Protein AF-A0A2I0VKE4-F1 (afdb_monomer_lite)

Radius of gyration: 16.17 Å; chains: 1; bounding box: 34×42×36 Å

Organism: NCBI:txid906689

pLDDT: mean 72.47, std 9.7, range [37.03, 85.12]

Sequence (95 aa):
MVVRPAMLYGAECWPLKEKHNTKLSVAEMRMLNLIRWFGHIKRRPSDDPVRRVEILDLTYFKKGRGRPKKTWLENIRNDLSLLDLNENLTFNRTQ

Secondary structure (DSSP, 8-state):
--HHHHHHTT-TTS---HHHHHHHHHHHHHHHHHHHHHHHHHTS-TTSHHHHHHHHHHHS--PPSSSPPPPHHHHHHHHHHHTT--GGGGT----

Structure (mmCIF, N/CA/C/O backbone):
data_AF-A0A2I0VKE4-F1
#
_entry.id   AF-A0A2I0VKE4-F1
#
loop_
_atom_site.group_PDB
_atom_site.id
_atom_site.type_symbol
_atom_site.label_atom_id
_atom_site.label_alt_id
_atom_site.label_comp_id
_atom_site.label_asym_id
_atom_site.label_entity_id
_atom_site.label_seq_id
_atom_site.pdbx_PDB_ins_code
_atom_site.Cartn_x
_atom_site.Cartn_y
_atom_site.Cartn_z
_atom_site.occupancy
_atom_site.B_iso_or_equiv
_atom_site.auth_seq_id
_atom_site.auth_comp_id
_atom_site.auth_asym_id
_atom_site.auth_atom_id
_atom_site.pdbx_PDB_model_num
ATOM 1 N N . MET A 1 1 ? 2.066 15.533 2.491 1.00 56.78 1 MET A N 1
ATOM 2 C CA . MET A 1 1 ? 1.706 14.095 2.503 1.00 56.78 1 MET A CA 1
ATOM 3 C C . MET A 1 1 ? 0.202 13.984 2.316 1.00 56.78 1 MET A C 1
ATOM 5 O O . MET A 1 1 ? -0.522 14.620 3.064 1.00 56.78 1 MET A O 1
ATOM 9 N N . VAL A 1 2 ? -0.254 13.255 1.293 1.00 64.50 2 VAL A N 1
ATOM 10 C CA . VAL A 1 2 ? -1.664 13.243 0.836 1.00 64.50 2 VAL A CA 1
ATOM 11 C C . VAL A 1 2 ? -2.521 12.124 1.446 1.00 64.50 2 VAL A C 1
ATOM 13 O O . VAL A 1 2 ? -3.730 12.109 1.259 1.00 64.50 2 VAL A O 1
ATOM 16 N N . VAL A 1 3 ? -1.918 11.205 2.210 1.00 71.88 3 VAL A N 1
ATOM 17 C CA . VAL A 1 3 ? -2.589 9.985 2.696 1.00 71.88 3 VAL A CA 1
ATOM 18 C C . VAL A 1 3 ? -3.607 10.285 3.797 1.00 71.88 3 VAL A C 1
ATOM 20 O O . VAL A 1 3 ? -4.749 9.847 3.716 1.00 71.88 3 VAL A O 1
ATOM 23 N N . ARG A 1 4 ? -3.218 11.061 4.814 1.00 76.06 4 ARG A N 1
ATOM 24 C CA . ARG A 1 4 ? -4.097 11.394 5.943 1.00 76.06 4 ARG A CA 1
ATOM 25 C C . ARG A 1 4 ? -5.297 12.266 5.541 1.00 76.06 4 ARG A C 1
ATOM 27 O O . ARG A 1 4 ? -6.398 11.929 5.961 1.00 76.06 4 ARG A O 1
ATOM 34 N N . PRO A 1 5 ? -5.136 13.322 4.713 1.00 74.88 5 PRO A N 1
ATOM 35 C CA . PRO A 1 5 ? -6.273 14.085 4.195 1.00 74.88 5 PRO A CA 1
ATOM 36 C C . PRO A 1 5 ? -7.230 13.225 3.360 1.00 74.88 5 PRO A C 1
ATOM 38 O O . PRO A 1 5 ? -8.434 13.303 3.561 1.00 74.88 5 PRO A O 1
ATOM 41 N N . ALA A 1 6 ? -6.710 12.341 2.497 1.00 76.50 6 ALA A N 1
ATOM 42 C CA . ALA A 1 6 ? -7.541 11.424 1.711 1.00 76.50 6 ALA A CA 1
ATOM 43 C C . ALA A 1 6 ? -8.318 10.428 2.594 1.00 76.50 6 ALA A C 1
ATOM 45 O O . ALA A 1 6 ? -9.495 10.184 2.366 1.00 76.50 6 ALA A O 1
ATOM 46 N N . MET A 1 7 ? -7.690 9.898 3.650 1.00 76.31 7 MET A N 1
ATOM 47 C CA . MET A 1 7 ? -8.345 9.006 4.620 1.00 76.31 7 MET A CA 1
ATOM 48 C C . MET A 1 7 ? -9.392 9.694 5.503 1.00 76.31 7 MET A C 1
ATOM 50 O O . MET A 1 7 ? -10.221 9.010 6.100 1.00 76.31 7 MET A O 1
ATOM 54 N N . LEU A 1 8 ? -9.311 11.018 5.652 1.00 78.69 8 LEU A N 1
ATOM 55 C CA . LEU A 1 8 ? -10.193 11.809 6.512 1.00 78.69 8 LEU A CA 1
ATOM 56 C C . LEU A 1 8 ? -11.276 12.563 5.747 1.00 78.69 8 LEU A C 1
ATOM 58 O O . LEU A 1 8 ? -12.133 13.185 6.376 1.00 78.69 8 LEU A O 1
ATOM 62 N N . TYR A 1 9 ? -11.269 12.473 4.421 1.00 80.12 9 TYR A N 1
ATOM 63 C CA . TYR A 1 9 ? -12.278 13.085 3.577 1.00 80.12 9 TYR A CA 1
ATOM 64 C C . TYR A 1 9 ? -13.680 12.576 3.961 1.00 80.12 9 TYR A C 1
ATOM 66 O O . TYR A 1 9 ? -13.935 11.372 3.978 1.00 80.12 9 TYR A O 1
ATOM 74 N N . GLY A 1 10 ? -14.575 13.491 4.352 1.00 75.50 10 GLY A N 1
ATOM 75 C CA . GLY A 1 10 ? -15.929 13.175 4.835 1.00 75.50 10 GLY A CA 1
ATOM 76 C C . GLY A 1 10 ? -16.051 12.846 6.333 1.00 75.50 10 GLY A C 1
ATOM 77 O O . GLY A 1 10 ? -17.164 12.763 6.851 1.00 75.50 10 GLY A O 1
ATOM 78 N N . ALA A 1 11 ? -14.937 12.713 7.059 1.00 77.44 11 ALA A N 1
ATOM 79 C CA . ALA A 1 11 ? -14.912 12.557 8.519 1.00 77.44 11 ALA A CA 1
ATOM 80 C C . ALA A 1 11 ? -14.476 13.841 9.255 1.00 77.44 11 ALA A C 1
ATOM 82 O O . ALA A 1 11 ? -14.324 13.832 10.476 1.00 77.44 11 ALA A O 1
ATOM 83 N N . GLU A 1 12 ? -14.303 14.945 8.525 1.00 74.94 12 GLU A N 1
ATOM 84 C CA . GLU A 1 12 ? -13.748 16.222 9.002 1.00 74.94 12 GLU A CA 1
ATOM 85 C C . GLU A 1 12 ? -14.571 16.863 10.131 1.00 74.94 12 GLU A C 1
ATOM 87 O O . GLU A 1 12 ? -14.027 17.580 10.968 1.00 74.94 12 GLU A O 1
ATOM 92 N N . CYS A 1 13 ? -15.873 16.570 10.191 1.00 75.94 13 CYS A N 1
ATOM 93 C CA . CYS A 1 13 ? -16.786 17.120 11.193 1.00 75.94 13 CYS A CA 1
ATOM 94 C C . CYS A 1 13 ? -16.901 16.278 12.477 1.00 75.94 13 CYS A C 1
ATOM 96 O O . CYS A 1 13 ? -17.619 16.678 13.392 1.00 75.94 13 CYS A O 1
ATOM 98 N N . TRP A 1 14 ? -16.223 15.125 12.573 1.00 77.06 14 TRP A N 1
ATOM 99 C CA . TRP A 1 14 ? -16.308 14.242 13.742 1.00 77.06 14 TRP A CA 1
ATOM 100 C C . TRP A 1 14 ? -15.016 14.253 14.574 1.00 77.06 14 TRP A C 1
ATOM 102 O O . TRP A 1 14 ? -13.926 14.077 14.026 1.00 77.06 14 TRP A O 1
ATOM 112 N N . PRO A 1 15 ? -15.097 14.370 15.917 1.00 76.81 15 PRO A N 1
ATOM 113 C CA . PRO A 1 15 ? -13.916 14.308 16.770 1.00 76.81 15 PRO A CA 1
ATOM 114 C C . PRO A 1 15 ? -13.310 12.895 16.759 1.00 76.81 15 PRO A C 1
ATOM 116 O O . PRO A 1 15 ? -13.878 11.927 17.276 1.00 76.81 15 PRO A O 1
ATOM 119 N N . LEU A 1 16 ? -12.119 12.767 16.172 1.00 78.19 16 LEU A N 1
ATOM 120 C CA . LEU A 1 16 ? -11.365 11.516 16.137 1.00 78.19 16 LEU A CA 1
ATOM 121 C C . LEU A 1 16 ? -10.769 11.208 17.512 1.00 78.19 16 LEU A C 1
ATOM 123 O O . LEU A 1 16 ? -9.928 11.938 18.031 1.00 78.19 16 LEU A O 1
ATOM 127 N N . LYS A 1 17 ? -11.148 10.062 18.080 1.00 85.12 17 LYS A N 1
ATOM 128 C CA . LYS A 1 17 ? -10.534 9.528 19.305 1.00 85.12 17 LYS A CA 1
ATOM 129 C C . LYS A 1 17 ? -9.054 9.192 19.076 1.00 85.12 17 LYS A C 1
ATOM 131 O O . LYS A 1 17 ? -8.658 8.821 17.971 1.00 85.12 17 LYS A O 1
ATOM 136 N N . GLU A 1 18 ? -8.250 9.211 20.137 1.00 79.75 18 GLU A N 1
ATOM 137 C CA . GLU A 1 18 ? -6.816 8.867 20.102 1.00 79.75 18 GLU A CA 1
ATOM 138 C C . GLU A 1 18 ? -6.551 7.505 19.432 1.00 79.75 18 GLU A C 1
ATOM 140 O O . GLU A 1 18 ? -5.704 7.386 18.551 1.00 79.75 18 GLU A O 1
ATOM 145 N N . LYS A 1 19 ? -7.397 6.506 19.720 1.00 77.31 19 LYS A N 1
ATOM 146 C CA . LYS A 1 19 ? -7.356 5.176 19.085 1.00 77.31 19 LYS A CA 1
ATOM 147 C C . LYS A 1 19 ? -7.478 5.222 17.554 1.00 77.31 19 LYS A C 1
ATOM 149 O O . LYS A 1 19 ? -6.894 4.383 16.871 1.00 77.31 19 LYS A O 1
ATOM 154 N N . HIS A 1 20 ? -8.251 6.160 17.003 1.00 79.88 20 HIS A N 1
ATOM 155 C CA . HIS A 1 20 ? -8.371 6.348 15.553 1.00 79.88 20 HIS A CA 1
ATOM 156 C C . H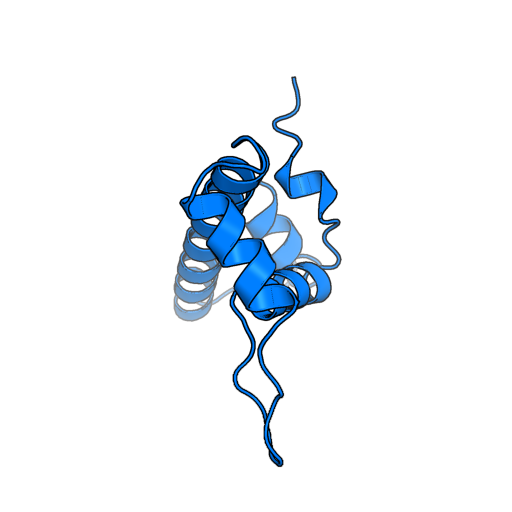IS A 1 20 ? -7.133 7.045 14.986 1.00 79.88 20 HIS A C 1
ATOM 158 O O . HIS A 1 20 ? -6.656 6.656 13.925 1.00 79.88 20 HIS A O 1
ATOM 164 N N . ASN A 1 21 ? -6.550 7.992 15.725 1.00 80.62 21 ASN A N 1
ATOM 165 C CA . ASN A 1 21 ? -5.311 8.668 15.339 1.00 80.62 21 ASN A CA 1
ATOM 166 C C . ASN A 1 21 ? -4.104 7.725 15.276 1.00 80.62 21 ASN A C 1
ATOM 168 O O . ASN A 1 21 ? -3.314 7.824 14.335 1.00 80.62 21 ASN A O 1
ATOM 172 N N . THR A 1 22 ? -3.981 6.781 16.214 1.00 81.81 22 THR A N 1
ATOM 173 C CA . THR A 1 22 ? -2.935 5.747 16.167 1.00 81.81 22 THR A CA 1
ATOM 174 C C . THR A 1 22 ? -3.108 4.845 14.947 1.00 81.81 22 THR A C 1
ATOM 176 O O . THR A 1 22 ? -2.144 4.584 14.232 1.00 81.81 22 THR A O 1
ATOM 179 N N . LYS A 1 23 ? -4.343 4.414 14.652 1.00 78.19 23 LYS A N 1
ATOM 180 C CA . LYS A 1 23 ? -4.642 3.599 13.462 1.00 78.19 23 LYS A CA 1
ATOM 181 C C . LYS A 1 23 ? -4.345 4.347 12.159 1.00 78.19 23 LYS A C 1
ATOM 183 O O . LYS A 1 23 ? -3.735 3.762 11.269 1.00 78.19 23 LYS A O 1
ATOM 188 N N . LEU A 1 24 ? -4.716 5.627 12.076 1.00 81.06 24 LEU A N 1
ATOM 189 C CA . LEU A 1 24 ? -4.387 6.511 10.952 1.00 81.06 24 LEU A CA 1
ATOM 190 C C . LEU A 1 24 ? -2.875 6.653 10.774 1.00 81.06 24 LEU A C 1
ATOM 192 O O . LEU A 1 24 ? -2.388 6.503 9.664 1.00 81.06 24 LEU A O 1
ATOM 196 N N . SER A 1 25 ? -2.126 6.866 11.860 1.00 79.44 25 SER A N 1
ATOM 197 C CA . SER A 1 25 ? -0.659 6.958 11.825 1.00 79.44 25 SER A CA 1
ATOM 198 C C . SER A 1 25 ? -0.006 5.670 11.308 1.00 79.44 25 SER A C 1
ATOM 200 O O . SER A 1 25 ? 0.853 5.711 10.430 1.00 79.44 25 SER A O 1
ATOM 202 N N . VAL A 1 26 ? -0.461 4.505 11.781 1.00 81.81 26 VAL A N 1
ATOM 203 C CA . VAL A 1 26 ? 0.041 3.202 11.312 1.00 81.81 26 VAL A CA 1
ATOM 204 C C . VAL A 1 26 ? -0.294 2.977 9.836 1.00 81.81 26 VAL A C 1
ATOM 206 O O . VAL A 1 26 ? 0.564 2.521 9.079 1.00 81.81 26 VAL A O 1
ATOM 209 N N . ALA A 1 27 ? -1.517 3.301 9.412 1.00 79.19 27 ALA A N 1
ATOM 210 C CA . ALA A 1 27 ? -1.935 3.176 8.018 1.00 79.19 27 ALA A CA 1
ATOM 211 C C . ALA A 1 27 ? -1.134 4.116 7.103 1.00 79.19 27 ALA A C 1
ATOM 213 O O . ALA A 1 27 ? -0.631 3.685 6.068 1.00 79.19 27 ALA A O 1
ATOM 214 N N . GLU A 1 28 ? -0.938 5.362 7.526 1.00 81.31 28 GLU A N 1
ATOM 215 C CA . GLU A 1 28 ? -0.138 6.370 6.835 1.00 81.31 28 GLU A CA 1
ATOM 216 C C . GLU A 1 28 ? 1.325 5.930 6.693 1.00 81.31 28 GLU A C 1
ATOM 218 O O . GLU A 1 28 ? 1.855 5.882 5.582 1.00 81.31 28 GLU A O 1
ATOM 223 N N . MET A 1 29 ? 1.965 5.509 7.786 1.00 81.00 29 MET A N 1
ATOM 224 C CA . MET A 1 29 ? 3.353 5.045 7.771 1.00 81.00 29 MET A CA 1
ATOM 225 C C . MET A 1 29 ? 3.526 3.792 6.904 1.00 81.00 29 MET A C 1
ATOM 227 O O . MET A 1 29 ? 4.493 3.679 6.147 1.00 81.00 29 MET A O 1
ATOM 231 N N . ARG A 1 30 ? 2.563 2.865 6.961 1.00 81.12 30 ARG A N 1
ATOM 232 C CA . ARG A 1 30 ? 2.542 1.676 6.106 1.00 81.12 30 ARG A CA 1
ATOM 233 C C . ARG A 1 30 ? 2.424 2.066 4.635 1.00 81.12 30 ARG A C 1
ATOM 235 O O . ARG A 1 30 ? 3.251 1.629 3.842 1.00 81.12 30 ARG A O 1
ATOM 242 N N . MET A 1 31 ? 1.469 2.916 4.266 1.00 76.62 31 MET A N 1
ATOM 243 C CA . MET A 1 31 ? 1.264 3.324 2.873 1.00 76.62 31 MET A CA 1
ATOM 244 C C . MET A 1 31 ? 2.464 4.069 2.287 1.00 76.62 31 MET A C 1
ATOM 246 O O . MET A 1 31 ? 2.875 3.770 1.170 1.00 76.62 31 MET A O 1
ATOM 250 N N . LEU A 1 32 ? 3.089 4.977 3.037 1.00 78.94 32 LEU A N 1
ATOM 251 C CA . LEU A 1 32 ? 4.265 5.712 2.557 1.00 78.94 32 LEU A CA 1
ATOM 252 C C . LEU A 1 32 ? 5.459 4.793 2.305 1.00 78.94 32 LEU A C 1
ATOM 254 O O . LEU A 1 32 ? 6.125 4.911 1.276 1.00 78.94 32 LEU A O 1
ATOM 258 N N . ASN A 1 33 ? 5.718 3.862 3.225 1.00 79.50 33 ASN A N 1
ATOM 259 C CA . ASN A 1 33 ? 6.794 2.889 3.065 1.00 79.50 33 ASN A CA 1
ATOM 260 C C . ASN A 1 33 ? 6.539 1.968 1.864 1.00 79.50 33 ASN A C 1
ATOM 262 O O . ASN A 1 33 ? 7.463 1.697 1.096 1.00 79.50 33 ASN A O 1
ATOM 266 N N . LEU A 1 34 ? 5.286 1.550 1.656 1.00 75.56 34 LEU A N 1
ATOM 267 C CA . LEU A 1 34 ? 4.886 0.736 0.508 1.00 75.56 34 LEU A CA 1
ATOM 268 C C . LEU A 1 34 ? 5.068 1.486 -0.816 1.00 75.56 34 LEU A C 1
ATOM 270 O O . LEU A 1 34 ? 5.694 0.954 -1.729 1.00 75.56 34 LEU A O 1
ATOM 274 N N . ILE A 1 35 ? 4.596 2.732 -0.909 1.00 76.25 35 ILE A N 1
ATOM 275 C CA . ILE A 1 35 ? 4.747 3.578 -2.103 1.00 76.25 35 ILE A CA 1
ATOM 276 C C . ILE A 1 35 ? 6.227 3.819 -2.415 1.00 76.25 35 ILE A C 1
ATOM 278 O O . ILE A 1 35 ? 6.652 3.723 -3.568 1.00 76.25 35 ILE A O 1
ATOM 282 N N . ARG A 1 36 ? 7.043 4.082 -1.388 1.00 81.06 36 ARG A N 1
ATOM 283 C CA . ARG A 1 36 ? 8.488 4.284 -1.541 1.00 81.06 36 ARG A CA 1
ATOM 284 C C . ARG A 1 36 ? 9.181 3.033 -2.080 1.00 81.06 36 ARG A C 1
ATOM 286 O O . ARG A 1 36 ? 10.023 3.151 -2.969 1.00 81.06 36 ARG A O 1
ATOM 293 N N . TRP A 1 37 ? 8.829 1.855 -1.569 1.00 77.44 37 TRP A N 1
ATOM 294 C CA . TRP A 1 37 ? 9.403 0.586 -2.017 1.00 77.44 37 TRP A CA 1
ATOM 295 C C . TRP A 1 37 ? 8.909 0.191 -3.416 1.00 77.44 37 TRP A C 1
ATOM 297 O O . TRP A 1 37 ? 9.718 -0.169 -4.265 1.00 77.44 37 TRP A O 1
ATOM 307 N N . PHE A 1 38 ? 7.618 0.369 -3.715 1.00 75.69 38 PHE A N 1
ATOM 308 C CA . PHE A 1 38 ? 7.063 0.146 -5.055 1.00 75.69 38 PHE A CA 1
ATOM 309 C C . PHE A 1 38 ? 7.731 1.042 -6.099 1.00 75.69 38 PHE A C 1
ATOM 311 O O . PHE A 1 38 ? 8.229 0.569 -7.120 1.00 75.69 38 PHE A O 1
ATOM 318 N N . GLY A 1 39 ? 7.830 2.338 -5.801 1.00 79.94 39 GLY A N 1
ATOM 319 C CA . GLY A 1 39 ? 8.541 3.277 -6.651 1.00 79.94 39 GLY A CA 1
ATOM 320 C C . GLY A 1 39 ? 10.023 2.922 -6.799 1.00 79.94 39 GLY A C 1
ATOM 321 O O . GLY A 1 39 ? 10.606 3.191 -7.849 1.00 79.94 39 GLY A O 1
ATOM 322 N N . HIS A 1 40 ? 10.662 2.345 -5.779 1.00 82.12 40 HIS A N 1
ATOM 323 C CA . HIS A 1 40 ? 12.042 1.870 -5.882 1.00 82.12 40 HIS A CA 1
ATOM 324 C C . HIS A 1 40 ? 12.158 0.705 -6.875 1.00 82.12 40 HIS A C 1
ATOM 326 O O . HIS A 1 40 ? 13.001 0.759 -7.768 1.00 82.12 40 HIS A O 1
ATOM 332 N N . ILE A 1 41 ? 11.272 -0.288 -6.783 1.00 78.38 41 ILE A N 1
ATOM 333 C CA . ILE A 1 41 ? 11.254 -1.450 -7.683 1.00 78.38 41 ILE A CA 1
ATOM 334 C C . ILE A 1 41 ? 10.946 -1.041 -9.123 1.00 78.38 41 ILE A C 1
ATOM 336 O O . ILE A 1 41 ? 11.672 -1.426 -10.037 1.00 78.38 41 ILE A O 1
ATOM 340 N N . LYS A 1 42 ? 9.933 -0.195 -9.345 1.00 75.94 42 LYS A N 1
ATOM 341 C CA . LYS A 1 42 ? 9.564 0.269 -10.693 1.00 75.94 42 LYS A CA 1
ATOM 342 C C . LYS A 1 42 ? 10.677 1.045 -11.406 1.00 75.94 42 LYS A C 1
ATOM 344 O O . LYS A 1 42 ? 10.704 1.053 -12.636 1.00 75.94 42 LYS A O 1
ATOM 349 N N . ARG A 1 43 ? 11.600 1.667 -10.661 1.00 83.19 43 ARG A N 1
ATOM 350 C CA . ARG A 1 43 ? 12.773 2.381 -11.204 1.00 83.19 43 ARG A CA 1
ATOM 351 C C . ARG A 1 43 ? 13.943 1.459 -11.574 1.00 83.19 43 ARG A C 1
ATOM 353 O O . ARG A 1 43 ? 14.846 1.906 -12.273 1.00 83.19 43 ARG A O 1
ATOM 360 N N . ARG A 1 44 ? 13.962 0.199 -11.123 1.00 82.81 44 ARG A N 1
ATOM 361 C CA . ARG A 1 44 ? 15.000 -0.784 -11.490 1.00 82.81 44 ARG A CA 1
ATOM 362 C C . ARG A 1 44 ? 14.801 -1.294 -12.922 1.00 82.81 44 ARG A C 1
ATOM 364 O O . ARG A 1 44 ? 13.657 -1.359 -13.360 1.00 82.81 44 ARG A O 1
ATOM 371 N N . PRO A 1 45 ? 15.851 -1.690 -13.659 1.00 81.81 45 PRO A N 1
ATOM 372 C CA . PRO A 1 45 ? 15.695 -2.305 -14.980 1.00 81.81 45 PRO A CA 1
ATOM 373 C C . PRO A 1 45 ? 14.966 -3.655 -14.891 1.00 81.81 45 PRO A C 1
ATOM 375 O O . PRO A 1 45 ? 15.007 -4.319 -13.860 1.00 81.81 45 PRO A O 1
ATOM 378 N N . SER A 1 46 ? 14.299 -4.081 -15.971 1.00 73.56 46 SER A N 1
ATOM 379 C CA . SER A 1 46 ? 13.511 -5.332 -15.992 1.00 73.56 46 SER A CA 1
ATOM 380 C C . SER A 1 46 ? 14.333 -6.598 -15.721 1.00 73.56 46 SER A C 1
ATOM 382 O O . SER A 1 46 ? 13.765 -7.619 -15.341 1.00 73.56 46 SER A O 1
ATOM 384 N N . ASP A 1 47 ? 15.646 -6.535 -15.936 1.00 79.62 47 ASP A N 1
ATOM 385 C CA . ASP A 1 47 ? 16.576 -7.637 -15.688 1.00 79.62 47 ASP A CA 1
ATOM 386 C C . ASP A 1 47 ? 17.009 -7.731 -14.208 1.00 79.62 47 ASP A C 1
ATOM 388 O O . ASP A 1 47 ? 17.543 -8.751 -13.769 1.00 79.62 47 ASP A O 1
ATOM 392 N N . ASP A 1 48 ? 16.716 -6.708 -13.396 1.00 83.31 48 ASP A N 1
ATOM 393 C CA . ASP A 1 48 ? 17.047 -6.704 -11.973 1.00 83.31 48 ASP A CA 1
ATOM 394 C C . ASP A 1 48 ? 16.312 -7.850 -11.245 1.00 83.31 48 ASP A C 1
ATOM 396 O O . ASP A 1 48 ? 15.089 -7.993 -11.387 1.00 83.31 48 ASP A O 1
ATOM 400 N N . PRO A 1 49 ? 17.020 -8.680 -10.459 1.00 79.19 49 PRO A N 1
ATOM 401 C CA . PRO A 1 49 ? 16.425 -9.836 -9.794 1.00 79.19 49 PRO A CA 1
ATOM 402 C C . PRO A 1 49 ? 15.271 -9.450 -8.858 1.00 79.19 49 PRO A C 1
ATOM 404 O O . PRO A 1 49 ? 14.304 -10.202 -8.755 1.00 79.19 49 PRO A O 1
ATOM 407 N N . VAL A 1 50 ? 15.305 -8.263 -8.240 1.00 79.25 50 VAL A N 1
ATOM 408 C CA . VAL A 1 50 ? 14.224 -7.771 -7.369 1.00 79.25 50 VAL A CA 1
ATOM 409 C C . VAL A 1 50 ? 12.975 -7.429 -8.188 1.00 79.25 50 VAL A C 1
ATOM 411 O O . VAL A 1 50 ? 11.858 -7.692 -7.746 1.00 79.25 50 VAL A O 1
ATOM 414 N N . ARG A 1 51 ? 13.140 -6.907 -9.410 1.00 77.69 51 ARG A N 1
ATOM 415 C CA . ARG A 1 51 ? 12.022 -6.618 -10.325 1.00 77.69 51 ARG A CA 1
ATOM 416 C C . ARG A 1 51 ? 11.450 -7.884 -10.972 1.00 77.69 51 ARG A C 1
ATOM 418 O O . ARG A 1 51 ? 10.246 -7.946 -11.211 1.00 77.69 51 ARG A O 1
ATOM 425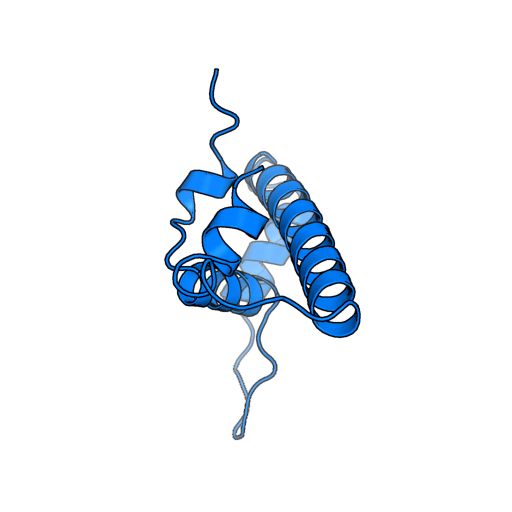 N N . ARG A 1 52 ? 12.259 -8.926 -11.204 1.00 73.19 52 ARG A N 1
ATOM 426 C CA . ARG A 1 52 ? 11.758 -10.225 -11.704 1.00 73.19 52 ARG A CA 1
ATOM 427 C C . ARG A 1 52 ? 10.802 -10.903 -10.724 1.00 73.19 52 ARG A C 1
ATOM 429 O O . ARG A 1 52 ? 9.828 -11.506 -11.167 1.00 73.19 5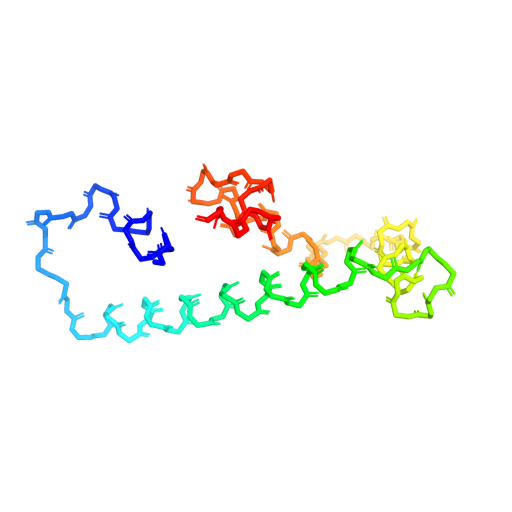2 ARG A O 1
ATOM 436 N N . VAL A 1 53 ? 11.044 -10.776 -9.417 1.00 71.06 53 VAL A N 1
ATOM 437 C CA . VAL A 1 53 ? 10.154 -11.324 -8.376 1.00 71.06 53 VAL A CA 1
ATOM 438 C C . VAL A 1 53 ? 8.755 -10.702 -8.451 1.00 71.06 53 VAL A C 1
ATOM 440 O O . VAL A 1 53 ? 7.775 -11.431 -8.349 1.00 71.06 53 VAL A O 1
ATOM 443 N N . GLU A 1 54 ? 8.639 -9.396 -8.733 1.00 66.44 54 GLU A N 1
ATOM 444 C CA . GLU A 1 54 ? 7.343 -8.731 -8.967 1.00 66.44 54 GLU A CA 1
ATOM 445 C C . GLU A 1 54 ? 6.590 -9.365 -10.150 1.00 66.44 54 GLU A C 1
ATOM 447 O O . GLU A 1 54 ? 5.402 -9.669 -10.055 1.00 66.44 54 GLU A O 1
ATOM 452 N N . ILE A 1 55 ? 7.285 -9.589 -11.269 1.00 65.69 55 ILE A N 1
ATOM 453 C CA . ILE A 1 55 ? 6.697 -10.166 -12.487 1.00 65.69 55 ILE A CA 1
ATOM 454 C C . ILE A 1 55 ? 6.255 -11.617 -12.238 1.00 65.69 55 ILE A C 1
ATOM 456 O O . ILE A 1 55 ? 5.173 -12.015 -12.676 1.00 65.69 55 ILE A O 1
ATOM 460 N N . LEU A 1 56 ? 7.052 -12.395 -11.503 1.00 62.97 56 LEU A N 1
ATOM 461 C CA . LEU A 1 56 ? 6.737 -13.775 -11.119 1.00 62.97 56 LEU A CA 1
ATOM 462 C C . LEU A 1 56 ? 5.506 -13.855 -10.200 1.00 62.97 56 LEU A C 1
ATOM 464 O O . LEU A 1 56 ? 4.609 -14.659 -10.461 1.00 62.97 56 LEU A O 1
ATOM 468 N N . ASP A 1 57 ? 5.411 -12.980 -9.193 1.00 62.69 57 ASP A N 1
ATOM 469 C CA . ASP A 1 57 ? 4.245 -12.885 -8.298 1.00 62.69 57 ASP A CA 1
ATOM 470 C C . ASP A 1 57 ? 2.951 -12.520 -9.050 1.00 62.69 57 ASP A C 1
ATOM 472 O O . ASP A 1 57 ? 1.856 -12.925 -8.650 1.00 62.69 57 ASP A O 1
ATOM 476 N N . LEU A 1 58 ? 3.060 -11.765 -10.150 1.00 59.34 58 LEU A N 1
ATOM 477 C CA . LEU A 1 58 ? 1.917 -11.336 -10.962 1.00 59.34 58 LEU A CA 1
ATOM 478 C C . LEU A 1 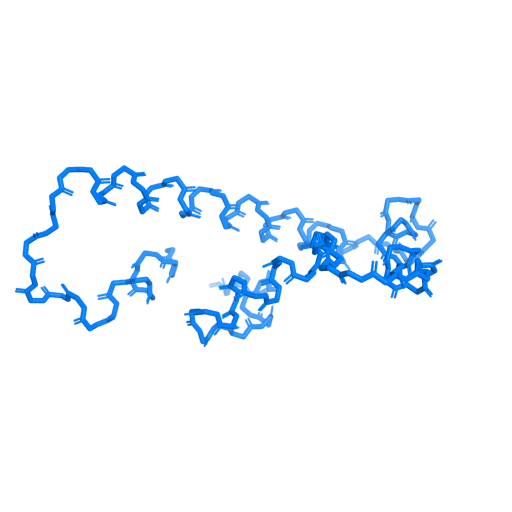58 ? 1.431 -12.375 -11.967 1.00 59.34 58 LEU A C 1
ATOM 480 O O . LEU A 1 58 ? 0.251 -12.372 -12.317 1.00 59.34 58 LEU A O 1
ATOM 484 N N . THR A 1 59 ? 2.329 -13.225 -12.459 1.00 55.25 59 THR A N 1
ATOM 485 C CA . THR A 1 59 ? 2.064 -14.070 -13.631 1.00 55.25 59 THR A CA 1
ATOM 486 C C . THR A 1 59 ? 1.912 -15.553 -13.304 1.00 55.25 59 THR A C 1
ATOM 488 O O . THR A 1 59 ? 1.251 -16.252 -14.070 1.00 55.25 59 THR A O 1
ATOM 491 N N . TYR A 1 60 ? 2.470 -16.054 -12.190 1.00 53.09 60 TYR A N 1
ATOM 492 C CA . TYR A 1 60 ? 2.764 -17.492 -12.082 1.00 53.09 60 TYR A CA 1
ATOM 493 C C . TYR A 1 60 ? 2.125 -18.282 -10.930 1.00 53.09 60 TYR A C 1
ATOM 495 O O . TYR A 1 60 ? 2.334 -19.493 -10.839 1.00 53.09 60 TYR A O 1
ATOM 503 N N . PHE A 1 61 ? 1.287 -17.679 -10.082 1.00 61.44 61 PHE A N 1
ATOM 504 C CA . PHE A 1 61 ? 0.599 -18.435 -9.027 1.00 61.44 61 PHE A CA 1
ATOM 505 C C . PHE A 1 61 ? -0.827 -18.814 -9.433 1.00 61.44 61 PHE A C 1
ATOM 507 O O . PHE A 1 61 ? -1.757 -18.010 -9.349 1.00 61.44 61 PHE A O 1
ATOM 514 N N . LYS A 1 62 ? -1.028 -20.083 -9.822 1.00 64.19 62 LYS A N 1
ATOM 515 C CA . LYS A 1 62 ? -2.369 -20.683 -9.897 1.00 64.19 62 LYS A CA 1
ATOM 516 C C . LYS A 1 62 ? -3.000 -20.629 -8.502 1.00 64.19 62 LYS A C 1
ATOM 518 O O . LYS A 1 62 ? -2.631 -21.393 -7.612 1.00 64.19 62 LYS A O 1
ATOM 523 N N . LYS A 1 63 ? -3.935 -19.700 -8.297 1.00 68.56 63 LYS A N 1
ATOM 524 C CA . LYS A 1 63 ? -4.670 -19.551 -7.035 1.00 68.56 63 LYS A CA 1
ATOM 525 C C . LYS A 1 63 ? -5.576 -20.771 -6.840 1.00 68.56 63 LYS A C 1
ATOM 527 O O . LYS A 1 63 ? -6.372 -21.101 -7.714 1.00 68.56 63 LYS A O 1
ATOM 532 N N . GLY A 1 64 ? -5.417 -21.459 -5.711 1.00 74.81 64 GLY A N 1
ATOM 533 C CA . GLY A 1 64 ? -6.254 -22.604 -5.345 1.00 74.81 64 GLY A CA 1
ATOM 534 C C . GLY A 1 64 ? -7.719 -22.219 -5.099 1.00 74.81 64 GLY A C 1
ATOM 535 O O . GLY A 1 64 ? -8.075 -21.041 -5.071 1.00 74.81 64 GLY A O 1
ATOM 536 N N . ARG A 1 65 ? -8.579 -23.224 -4.890 1.00 78.31 65 ARG A N 1
ATOM 537 C CA . ARG A 1 65 ? -9.987 -23.014 -4.506 1.00 78.31 65 ARG A CA 1
ATOM 538 C C . ARG A 1 65 ? -10.081 -22.486 -3.066 1.00 78.31 65 ARG A C 1
ATOM 540 O O . ARG A 1 65 ? -9.420 -23.013 -2.178 1.00 78.31 65 ARG A O 1
ATOM 547 N N . GLY A 1 66 ? -10.914 -21.467 -2.839 1.00 81.50 66 GLY A N 1
ATOM 548 C CA . GLY A 1 66 ? -11.078 -20.778 -1.548 1.00 81.50 66 GLY A CA 1
ATOM 549 C C . GLY A 1 66 ? -10.735 -19.288 -1.641 1.00 81.50 66 GLY A C 1
ATOM 550 O O . GLY A 1 66 ? -10.545 -18.778 -2.740 1.00 81.50 66 GLY A O 1
ATOM 551 N N . ARG A 1 67 ? -10.659 -18.574 -0.505 1.00 81.00 67 ARG A N 1
ATOM 552 C CA . ARG A 1 67 ? -10.223 -17.163 -0.465 1.00 81.00 67 ARG A CA 1
ATOM 553 C C . ARG A 1 67 ? -8.699 -17.110 -0.624 1.00 81.00 67 ARG A C 1
ATOM 555 O O . ARG A 1 67 ? -7.995 -17.440 0.333 1.00 81.00 67 ARG A O 1
ATOM 562 N N . PRO A 1 68 ? -8.161 -16.699 -1.783 1.00 74.06 68 PRO A N 1
ATOM 563 C CA . PRO A 1 68 ? -6.721 -16.671 -1.980 1.00 74.06 68 PRO A CA 1
ATOM 564 C C . PRO A 1 68 ? -6.113 -15.571 -1.108 1.00 74.06 68 PRO A C 1
ATOM 566 O O . PRO A 1 68 ? -6.724 -14.515 -0.906 1.00 74.06 68 PRO A O 1
ATOM 569 N N . LYS A 1 69 ? -4.898 -15.796 -0.599 1.00 71.25 69 LYS A N 1
ATOM 570 C CA . LYS A 1 69 ? -4.130 -14.711 0.018 1.00 71.25 69 LYS A CA 1
ATOM 571 C C . LYS A 1 69 ? -3.891 -13.642 -1.051 1.00 71.25 69 LYS A C 1
ATOM 573 O O . LYS A 1 69 ? -3.450 -13.967 -2.152 1.00 71.25 69 LYS A O 1
ATOM 578 N N . LYS A 1 70 ? -4.216 -12.387 -0.731 1.00 72.44 70 LYS A N 1
ATOM 579 C CA . LYS A 1 70 ? -3.930 -11.250 -1.612 1.00 72.44 70 LYS A CA 1
ATOM 580 C C . LYS A 1 70 ? -2.418 -11.138 -1.771 1.00 72.44 70 LYS A C 1
ATOM 582 O O . LYS A 1 70 ? -1.706 -11.145 -0.762 1.00 72.44 70 LYS A O 1
ATOM 587 N N . THR A 1 71 ? -1.942 -11.023 -3.006 1.00 73.56 71 THR A N 1
ATOM 588 C CA . THR A 1 71 ? -0.538 -10.694 -3.250 1.00 73.56 71 THR A CA 1
ATOM 589 C C . THR A 1 71 ? -0.231 -9.295 -2.734 1.00 73.56 71 THR A C 1
ATOM 591 O O . THR A 1 71 ? -1.121 -8.490 -2.435 1.00 73.56 71 THR A O 1
ATOM 594 N N . TRP A 1 72 ? 1.054 -8.991 -2.612 1.00 69.56 72 TRP A N 1
ATOM 595 C CA . TRP A 1 72 ? 1.492 -7.677 -2.172 1.00 69.56 72 TRP A CA 1
ATOM 596 C C . TRP A 1 72 ? 0.964 -6.559 -3.094 1.00 69.56 72 TRP A C 1
ATOM 598 O O . TRP A 1 72 ? 0.407 -5.582 -2.597 1.00 69.56 72 TRP A O 1
ATOM 608 N N . LEU A 1 73 ? 0.995 -6.754 -4.422 1.00 72.00 73 LEU A N 1
ATOM 609 C CA . LEU A 1 73 ? 0.423 -5.792 -5.374 1.00 72.00 73 LEU A CA 1
ATOM 610 C C . LEU A 1 73 ? -1.105 -5.699 -5.280 1.00 72.00 73 LEU A C 1
ATOM 612 O O . LEU A 1 73 ? -1.664 -4.612 -5.396 1.00 72.00 73 LEU A O 1
ATOM 616 N N . GLU A 1 74 ? -1.802 -6.814 -5.050 1.00 75.88 74 GLU A N 1
ATOM 617 C CA . GLU A 1 74 ? -3.248 -6.777 -4.824 1.00 75.88 74 GLU A CA 1
ATOM 618 C C . GLU A 1 74 ? -3.593 -5.978 -3.570 1.00 75.88 74 GLU A C 1
ATOM 620 O O . GLU A 1 74 ? -4.548 -5.209 -3.602 1.00 75.88 74 GLU A O 1
ATOM 625 N N . ASN A 1 75 ? -2.827 -6.110 -2.485 1.00 75.75 75 ASN A N 1
ATOM 626 C CA . ASN A 1 75 ? -3.030 -5.280 -1.297 1.00 75.75 75 ASN A CA 1
ATOM 627 C C . ASN A 1 75 ? -2.834 -3.797 -1.616 1.00 75.75 75 ASN A C 1
ATOM 629 O O . ASN A 1 75 ? -3.681 -3.004 -1.236 1.00 75.75 75 ASN A O 1
ATOM 633 N N . ILE A 1 76 ? -1.816 -3.438 -2.401 1.00 72.38 76 ILE A N 1
ATOM 634 C CA . ILE A 1 76 ? -1.594 -2.048 -2.828 1.00 72.38 76 ILE A CA 1
ATOM 635 C C . ILE A 1 76 ? -2.749 -1.531 -3.678 1.00 72.38 76 ILE A C 1
ATOM 637 O O . ILE A 1 76 ? -3.257 -0.450 -3.418 1.00 72.38 76 ILE A O 1
ATOM 641 N N . ARG A 1 77 ? -3.211 -2.303 -4.665 1.00 74.44 77 ARG A N 1
ATOM 642 C CA . ARG A 1 77 ? -4.355 -1.910 -5.501 1.00 74.44 77 ARG A CA 1
ATOM 643 C C . ARG A 1 77 ? -5.637 -1.766 -4.690 1.00 74.44 77 ARG A C 1
ATOM 645 O O . ARG A 1 77 ? -6.403 -0.848 -4.941 1.00 74.44 77 ARG A O 1
ATOM 652 N N . ASN A 1 78 ? -5.862 -2.647 -3.715 1.00 76.75 78 ASN A N 1
ATOM 653 C CA . ASN A 1 78 ? -6.995 -2.530 -2.800 1.00 76.75 78 ASN A CA 1
ATOM 654 C C . ASN A 1 78 ? -6.868 -1.285 -1.915 1.00 76.75 78 ASN A C 1
ATOM 656 O O . ASN A 1 78 ? -7.834 -0.551 -1.782 1.00 76.75 78 ASN A O 1
ATOM 660 N N . ASP A 1 79 ? -5.692 -1.036 -1.344 1.00 74.38 79 ASP A N 1
ATOM 661 C CA . ASP A 1 79 ? -5.430 0.115 -0.478 1.00 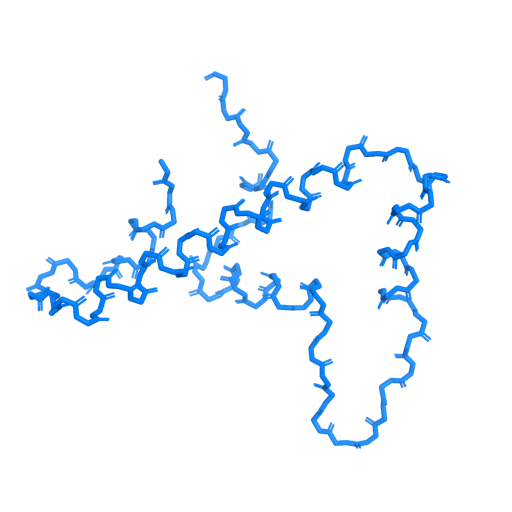74.38 79 ASP A CA 1
ATOM 662 C C . ASP A 1 79 ? -5.558 1.443 -1.247 1.00 74.38 79 ASP A C 1
ATOM 664 O O . ASP A 1 79 ? -6.117 2.402 -0.725 1.00 74.38 79 ASP A O 1
ATOM 668 N N . LEU A 1 80 ? -5.107 1.487 -2.505 1.00 71.88 80 LEU A N 1
ATOM 669 C CA . LEU A 1 80 ? -5.288 2.628 -3.409 1.00 71.88 80 LEU A CA 1
ATOM 670 C C . LEU A 1 80 ? -6.758 2.808 -3.810 1.00 71.88 80 LEU A C 1
ATOM 672 O O . LEU A 1 80 ? -7.271 3.920 -3.758 1.00 71.88 80 LEU A O 1
ATOM 676 N N . SER A 1 81 ? -7.451 1.715 -4.147 1.00 74.62 81 SER A N 1
ATOM 677 C CA . SER A 1 81 ? -8.874 1.733 -4.509 1.00 74.62 81 SER A CA 1
ATOM 678 C C . SER A 1 81 ? -9.779 2.132 -3.343 1.00 74.62 81 SER A C 1
ATOM 680 O O . SER A 1 81 ? -10.793 2.778 -3.577 1.00 74.62 81 SER A O 1
ATOM 682 N N . LEU A 1 82 ? -9.430 1.776 -2.102 1.00 70.06 82 LEU A N 1
ATOM 683 C CA . LEU A 1 82 ? -10.166 2.192 -0.901 1.00 70.06 82 LEU A CA 1
ATOM 684 C C . LEU A 1 82 ? -10.109 3.704 -0.670 1.00 70.06 82 LEU A C 1
ATOM 686 O O . LEU A 1 82 ? -10.983 4.246 -0.002 1.00 70.06 82 LEU A O 1
ATOM 690 N N . LEU A 1 83 ? -9.074 4.362 -1.187 1.00 67.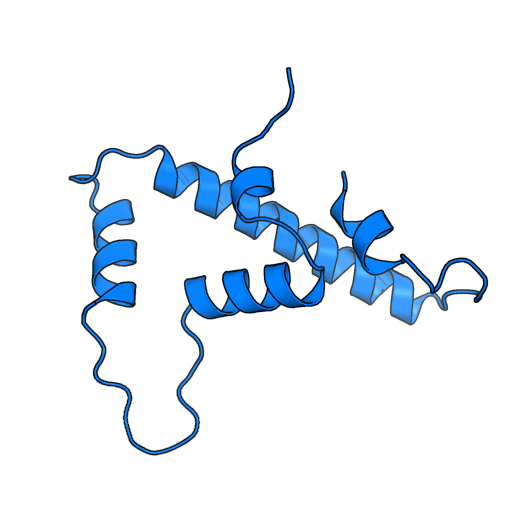62 83 LEU A N 1
ATOM 691 C CA . LEU A 1 83 ? -8.839 5.793 -1.020 1.00 67.62 83 LEU A CA 1
ATOM 692 C C . LEU A 1 83 ? -9.127 6.595 -2.292 1.00 67.62 83 LEU A C 1
ATOM 694 O O . LEU A 1 83 ? -8.842 7.788 -2.318 1.00 67.62 83 LEU A O 1
ATOM 698 N N . ASP A 1 84 ? -9.640 5.940 -3.338 1.00 66.56 84 ASP A N 1
ATOM 699 C CA . ASP A 1 84 ? -9.830 6.519 -4.674 1.00 66.56 84 ASP A CA 1
ATOM 700 C C . ASP A 1 84 ? -8.551 7.196 -5.225 1.00 66.56 84 ASP A C 1
ATOM 702 O O . ASP A 1 84 ? -8.575 8.212 -5.918 1.00 66.56 84 ASP A O 1
ATOM 706 N N . LEU A 1 85 ? -7.380 6.639 -4.883 1.00 66.69 85 LEU A N 1
ATOM 707 C CA . LEU A 1 85 ? -6.074 7.179 -5.259 1.00 66.69 85 LEU A CA 1
ATOM 708 C C . LEU A 1 85 ? -5.546 6.496 -6.523 1.00 66.69 85 LEU A C 1
ATOM 710 O O . LEU A 1 85 ? -5.483 5.271 -6.625 1.00 66.69 85 LEU A O 1
ATOM 714 N N . ASN A 1 86 ? -5.085 7.301 -7.480 1.00 63.84 86 ASN A N 1
ATOM 715 C CA . ASN A 1 86 ? -4.506 6.806 -8.727 1.00 63.84 86 ASN A CA 1
ATOM 716 C C . ASN A 1 86 ? -3.073 6.265 -8.512 1.00 63.84 86 ASN A C 1
ATOM 718 O O . ASN A 1 86 ? -2.255 6.916 -7.859 1.00 63.84 86 ASN A O 1
ATOM 722 N N . GLU A 1 87 ? -2.733 5.116 -9.116 1.00 62.88 87 GLU A N 1
ATOM 723 C CA . GLU A 1 87 ? -1.385 4.506 -9.094 1.00 62.88 87 GLU A CA 1
ATOM 724 C C . GLU A 1 87 ? -0.288 5.495 -9.538 1.00 62.88 87 GLU A C 1
ATOM 726 O O . GLU A 1 87 ? 0.827 5.471 -9.016 1.00 62.88 87 GLU A O 1
ATOM 731 N N . ASN A 1 88 ? -0.617 6.451 -10.409 1.00 61.53 88 ASN A N 1
ATOM 732 C CA . ASN A 1 88 ? 0.288 7.505 -10.873 1.00 61.53 88 ASN A CA 1
ATOM 733 C C . ASN A 1 88 ? 0.733 8.481 -9.764 1.00 61.53 88 ASN A C 1
ATOM 735 O O . ASN A 1 88 ? 1.803 9.085 -9.865 1.00 61.53 88 ASN A O 1
ATOM 739 N N . LEU A 1 89 ? -0.019 8.594 -8.662 1.00 58.53 89 LEU A N 1
ATOM 740 C CA . LEU A 1 89 ? 0.382 9.380 -7.485 1.00 58.53 89 LEU A CA 1
ATOM 741 C C . LEU A 1 89 ? 1.605 8.780 -6.773 1.00 58.53 89 LEU A C 1
ATOM 743 O O . LEU A 1 89 ? 2.303 9.483 -6.049 1.00 58.53 89 LEU A O 1
ATOM 747 N N . THR A 1 90 ? 1.905 7.496 -7.001 1.00 53.62 90 THR A N 1
ATOM 748 C CA . THR A 1 90 ? 3.096 6.830 -6.445 1.00 53.62 90 THR A CA 1
ATOM 749 C C . THR A 1 90 ? 4.392 7.205 -7.174 1.00 53.62 90 THR A C 1
ATOM 751 O O . THR A 1 90 ? 5.490 7.051 -6.627 1.00 53.62 90 THR A O 1
ATOM 754 N N . PHE A 1 91 ? 4.276 7.738 -8.395 1.00 54.53 91 PHE A N 1
ATOM 755 C CA . PHE A 1 91 ? 5.401 8.160 -9.230 1.00 54.53 91 PHE A CA 1
ATOM 756 C C . PHE A 1 91 ? 5.722 9.647 -9.078 1.00 54.53 91 PHE A C 1
ATOM 758 O O . PHE A 1 91 ? 6.894 10.028 -9.149 1.00 54.53 91 PHE A O 1
ATOM 765 N N . ASN A 1 92 ? 4.708 10.469 -8.804 1.00 45.56 92 ASN A N 1
ATOM 766 C CA . ASN A 1 92 ? 4.852 11.913 -8.687 1.00 45.56 92 ASN A CA 1
ATOM 767 C C . ASN A 1 92 ? 5.368 12.321 -7.301 1.00 45.56 92 ASN A C 1
ATOM 769 O O . ASN A 1 92 ? 4.618 12.643 -6.384 1.00 45.56 92 ASN A O 1
ATOM 773 N N . ARG A 1 93 ? 6.697 12.387 -7.185 1.00 51.88 93 ARG A N 1
ATOM 774 C CA . ARG A 1 93 ? 7.325 13.475 -6.427 1.00 51.88 93 ARG A CA 1
ATOM 775 C C . ARG A 1 93 ? 7.139 14.704 -7.315 1.00 51.88 93 ARG A C 1
ATOM 777 O O . ARG A 1 93 ? 7.876 14.848 -8.282 1.00 51.88 93 ARG A O 1
ATOM 784 N N . THR A 1 94 ? 6.083 15.482 -7.108 1.00 37.03 94 THR A N 1
ATOM 785 C CA . THR A 1 94 ? 5.937 16.758 -7.820 1.00 37.03 94 THR A CA 1
ATOM 786 C C . THR A 1 94 ? 7.186 17.619 -7.597 1.00 37.03 94 THR A C 1
ATOM 788 O O . THR A 1 94 ? 7.773 17.543 -6.515 1.00 37.03 94 THR A O 1
ATOM 791 N N . GLN A 1 95 ? 7.570 18.329 -8.668 1.00 39.06 95 GLN A N 1
ATOM 792 C CA . GLN A 1 95 ? 8.674 19.295 -8.807 1.00 39.06 95 GLN A CA 1
ATOM 793 C C . GLN A 1 95 ? 8.907 20.176 -7.580 1.00 39.06 95 GLN A C 1
ATOM 795 O O . GLN A 1 95 ? 7.905 20.590 -6.956 1.00 39.06 95 GLN A O 1
#

Foldseek 3Di:
DCQLVLVCVVVVPPDDDPVNVVVSVVLVVVLVVLLVVVLVLVPDDCPPPSVVVVVCQVPPDPADPDDGDQDSVSVNVVSCVVSVHDNVVSNDPDD